Protein AF-A0A8T0D903-F1 (afdb_monomer_lite)

Radius of gyration: 16.31 Å; chains: 1; bounding box: 36×38×43 Å

Organism: NCBI:txid34504

pLDDT: mean 70.48, std 15.17, range [29.28, 89.56]

Secondary structure (DSSP, 8-state):
--HHHHHHHHHHHHHHHHHHHHHHHH---TT--HHHHHHHHHHHHHHHGGGGT----HHHHHHHHHHHHHHHHHHHIIIIISGGG--TTS----HHHHHHHHHHHHHHT-SS--HHHHHHH-THHHHHHHHTT--

InterPro domains:
  IPR000133 ER lumen protein retaining receptor [PF00810] (28-120)
  IPR000133 ER lumen protein retaining receptor [PR00660] (4-23)
  IPR000133 ER lumen protein retaining receptor [PR00660] (31-51)
  IPR000133 ER lumen protein retaining receptor [PR00660] (52-68)
  IPR000133 ER lumen protein retaining receptor [PS00951] (31-48)
  IPR000133 ER lumen protein retaining receptor [PTHR10585] (1-119)

Structure (mmCIF, N/CA/C/O backbone):
data_AF-A0A8T0D903-F1
#
_entry.id   AF-A0A8T0D903-F1
#
loop_
_atom_site.group_PDB
_atom_site.id
_atom_site.type_symbol
_atom_site.label_atom_id
_atom_site.label_alt_id
_atom_site.label_comp_id
_atom_site.label_asym_id
_atom_site.label_entity_id
_atom_site.label_seq_id
_atom_site.pdbx_PDB_ins_code
_atom_site.Cartn_x
_atom_site.Cartn_y
_atom_site.Cartn_z
_atom_site.occupancy
_atom_site.B_iso_or_equiv
_atom_site.auth_seq_id
_atom_site.auth_comp_id
_atom_site.auth_asym_id
_atom_site.auth_atom_id
_atom_site.pdbx_PDB_model_num
ATOM 1 N N . MET A 1 1 ? 6.162 2.934 -23.284 1.00 60.28 1 MET A N 1
ATOM 2 C CA . MET A 1 1 ? 5.016 2.581 -22.411 1.00 60.28 1 MET A CA 1
ATOM 3 C C . MET A 1 1 ? 3.742 2.884 -23.176 1.00 60.28 1 MET A C 1
ATOM 5 O O . MET A 1 1 ? 3.625 3.998 -23.662 1.00 60.28 1 MET A O 1
ATOM 9 N N . ASN A 1 2 ? 2.833 1.916 -23.328 1.00 80.19 2 ASN A N 1
ATOM 10 C CA . ASN A 1 2 ? 1.556 2.136 -24.021 1.00 80.19 2 ASN A CA 1
ATOM 11 C C . ASN A 1 2 ? 0.650 3.054 -23.190 1.00 80.19 2 ASN A C 1
ATOM 13 O O . ASN A 1 2 ? 0.600 2.915 -21.968 1.00 80.19 2 ASN A O 1
ATOM 17 N N . VAL A 1 3 ? -0.097 3.942 -23.852 1.00 83.94 3 VAL A N 1
ATOM 18 C CA . VAL A 1 3 ? -1.015 4.907 -23.212 1.00 83.94 3 VAL A CA 1
ATOM 19 C C . VAL A 1 3 ? -1.999 4.210 -22.266 1.00 83.94 3 VAL A C 1
ATOM 21 O O . VAL A 1 3 ? -2.214 4.670 -21.149 1.00 83.94 3 VAL A O 1
ATOM 24 N N . PHE A 1 4 ? -2.505 3.037 -22.656 1.00 83.69 4 PHE A N 1
ATOM 25 C CA . PHE A 1 4 ? -3.400 2.224 -21.827 1.00 83.69 4 PHE A CA 1
ATOM 26 C C . PHE A 1 4 ? -2.795 1.810 -20.477 1.00 83.69 4 PHE A C 1
ATOM 28 O O . PHE A 1 4 ? -3.515 1.748 -19.485 1.00 83.69 4 PHE A O 1
ATOM 35 N N . ARG A 1 5 ? -1.477 1.564 -20.407 1.00 79.88 5 ARG A N 1
ATOM 36 C CA . ARG A 1 5 ? -0.807 1.208 -19.143 1.00 79.88 5 ARG A CA 1
ATOM 37 C C . ARG A 1 5 ? -0.744 2.397 -18.191 1.00 79.88 5 ARG A C 1
ATOM 39 O O . ARG A 1 5 ? -1.106 2.261 -17.032 1.00 79.88 5 ARG A O 1
ATOM 46 N N . ILE A 1 6 ? -0.350 3.560 -18.707 1.00 81.81 6 ILE A N 1
ATOM 47 C CA . ILE A 1 6 ? -0.270 4.799 -17.920 1.00 81.81 6 ILE A CA 1
ATOM 48 C C . ILE A 1 6 ? -1.656 5.160 -17.377 1.00 81.81 6 ILE A C 1
ATOM 50 O O . ILE A 1 6 ? -1.802 5.489 -16.203 1.00 81.81 6 ILE A O 1
ATOM 54 N N . LEU A 1 7 ? -2.685 5.048 -18.218 1.00 86.81 7 LEU A N 1
ATOM 55 C CA . LEU A 1 7 ? -4.056 5.348 -17.826 1.00 86.81 7 LEU A CA 1
ATOM 56 C C . LEU A 1 7 ? -4.561 4.397 -16.725 1.00 86.81 7 LEU A C 1
ATOM 58 O O . LEU A 1 7 ? -5.180 4.850 -15.763 1.00 86.81 7 LEU A O 1
ATOM 62 N N . ALA A 1 8 ? -4.253 3.100 -16.827 1.00 84.81 8 ALA A N 1
ATOM 63 C CA . ALA A 1 8 ? -4.597 2.120 -15.798 1.00 84.81 8 ALA A CA 1
ATOM 64 C C . ALA A 1 8 ? -3.933 2.438 -14.445 1.00 84.81 8 ALA A C 1
ATOM 66 O O . ALA A 1 8 ? -4.605 2.396 -13.412 1.00 84.81 8 ALA A O 1
ATOM 67 N N . ASP A 1 9 ? -2.652 2.820 -14.446 1.00 81.94 9 ASP A N 1
ATOM 68 C CA . ASP A 1 9 ? -1.930 3.198 -13.225 1.00 81.94 9 ASP A CA 1
ATOM 69 C C . ASP A 1 9 ? -2.523 4.465 -12.578 1.00 81.94 9 ASP A C 1
ATOM 71 O O . ASP A 1 9 ? -2.678 4.529 -11.355 1.00 81.94 9 ASP A O 1
ATOM 75 N N . VAL A 1 10 ? -2.927 5.451 -13.387 1.00 85.56 10 VAL A N 1
ATOM 76 C CA . VAL A 1 10 ? -3.585 6.680 -12.906 1.00 85.56 10 VAL A CA 1
ATOM 77 C C . VAL A 1 10 ? -4.949 6.378 -12.281 1.00 85.56 10 VAL A C 1
ATOM 79 O O . VAL A 1 10 ? -5.231 6.862 -11.183 1.00 85.56 10 VAL A O 1
ATOM 82 N N . PHE A 1 11 ? -5.782 5.549 -12.919 1.00 88.19 11 PHE A N 1
ATOM 83 C CA . PHE A 1 11 ? -7.070 5.146 -12.341 1.00 88.19 11 PHE A CA 1
ATOM 84 C C . PHE A 1 11 ? -6.902 4.367 -11.033 1.00 88.19 11 PHE A C 1
ATOM 86 O O . PHE A 1 11 ? -7.670 4.572 -10.090 1.00 88.19 11 PHE A O 1
ATOM 93 N N . HIS A 1 12 ? -5.877 3.518 -10.940 1.00 81.75 12 HIS A N 1
ATOM 94 C CA . HIS A 1 12 ? -5.580 2.790 -9.710 1.00 81.75 12 HIS A CA 1
ATOM 95 C C . HIS A 1 12 ? -5.185 3.743 -8.574 1.00 81.75 12 HIS A C 1
ATOM 97 O O . HIS A 1 12 ? -5.681 3.625 -7.450 1.00 81.75 12 HIS A O 1
ATOM 103 N N . LEU A 1 13 ? -4.335 4.729 -8.871 1.00 83.38 13 LEU A N 1
ATOM 104 C CA . LEU A 1 13 ? -3.926 5.752 -7.910 1.00 83.38 13 LEU A CA 1
ATOM 105 C C . LEU A 1 13 ? -5.125 6.587 -7.441 1.00 83.38 13 LEU A C 1
ATOM 107 O O . LEU A 1 13 ? -5.270 6.856 -6.246 1.00 83.38 13 LEU A O 1
ATOM 111 N N . LEU A 1 14 ? -6.029 6.924 -8.362 1.00 87.38 14 LEU A N 1
ATOM 112 C CA . LEU A 1 14 ? -7.260 7.653 -8.071 1.00 87.38 14 LEU A CA 1
ATOM 113 C C . LEU A 1 14 ? -8.174 6.856 -7.122 1.00 87.38 14 LEU A C 1
ATOM 115 O O . LEU A 1 14 ? -8.676 7.418 -6.146 1.00 87.38 14 LEU A O 1
ATOM 119 N N . ALA A 1 15 ? -8.333 5.546 -7.332 1.00 85.88 15 ALA A N 1
ATOM 120 C CA . ALA A 1 15 ? -9.131 4.687 -6.452 1.00 85.88 15 ALA A CA 1
ATOM 121 C C . ALA A 1 15 ? -8.588 4.648 -5.010 1.00 85.88 15 ALA A C 1
ATOM 123 O O . ALA A 1 15 ? -9.353 4.781 -4.049 1.00 85.88 15 ALA A O 1
ATOM 124 N N . ILE A 1 16 ? -7.267 4.529 -4.852 1.00 85.06 16 ILE A N 1
ATOM 125 C CA . ILE A 1 16 ? -6.608 4.571 -3.538 1.00 85.06 16 ILE A CA 1
ATOM 126 C C . ILE A 1 16 ? -6.797 5.943 -2.886 1.00 85.06 16 ILE A C 1
ATOM 128 O O . ILE A 1 16 ? -7.128 6.034 -1.703 1.00 85.06 16 ILE A O 1
ATOM 132 N N . PHE A 1 17 ? -6.649 7.021 -3.655 1.00 86.62 17 PHE A N 1
ATOM 133 C CA . PHE A 1 17 ? -6.828 8.373 -3.141 1.00 86.62 17 PHE A CA 1
ATOM 134 C C . PHE A 1 17 ? -8.263 8.628 -2.655 1.00 86.62 17 PHE A C 1
ATOM 136 O O . PHE A 1 17 ? -8.458 9.212 -1.587 1.00 86.62 17 PHE A O 1
ATOM 143 N N . ILE A 1 18 ? -9.273 8.140 -3.386 1.00 86.94 18 ILE A N 1
ATOM 144 C CA . ILE A 1 18 ? -10.677 8.199 -2.952 1.00 86.94 18 ILE A CA 1
ATOM 145 C C . ILE A 1 18 ? -10.867 7.447 -1.631 1.00 86.94 18 IL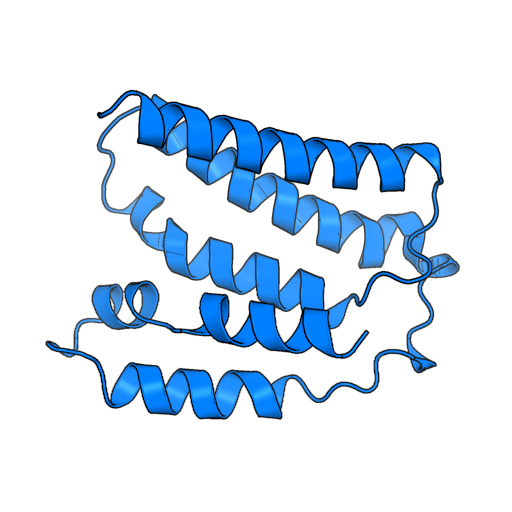E A C 1
ATOM 147 O O . ILE A 1 18 ? -11.529 7.972 -0.732 1.00 86.94 18 ILE A O 1
ATOM 151 N N . LEU A 1 19 ? -10.278 6.255 -1.485 1.00 84.06 19 LEU A N 1
ATOM 152 C CA . LEU A 1 19 ? -10.365 5.473 -0.250 1.00 84.06 19 LEU A CA 1
ATOM 153 C C . LEU A 1 19 ? -9.778 6.245 0.942 1.00 84.06 19 LEU A C 1
ATOM 155 O O . LEU A 1 19 ? -10.451 6.395 1.964 1.00 84.06 19 LEU A O 1
ATOM 159 N N . LEU A 1 20 ? -8.569 6.797 0.795 1.00 84.50 20 LEU A N 1
ATOM 160 C CA . LEU A 1 20 ? -7.931 7.601 1.843 1.00 84.50 20 LEU A CA 1
ATOM 161 C C . LEU A 1 20 ? -8.760 8.842 2.186 1.00 84.50 20 LEU A C 1
ATOM 163 O O . LEU A 1 20 ? -8.979 9.137 3.362 1.00 84.50 20 LEU A O 1
ATOM 167 N N . LYS A 1 21 ? -9.259 9.556 1.171 1.00 85.88 21 LYS A N 1
ATOM 168 C CA . LYS A 1 21 ? -10.079 10.757 1.370 1.00 85.88 21 LYS A CA 1
ATOM 169 C C . LYS A 1 21 ? -11.397 10.428 2.072 1.00 85.88 21 LYS A C 1
ATOM 171 O O . LYS A 1 21 ? -11.830 11.208 2.920 1.00 85.88 21 LYS A O 1
ATOM 176 N N . LYS A 1 22 ? -12.010 9.276 1.772 1.00 85.38 22 LYS A N 1
ATOM 177 C CA . LYS A 1 22 ? -13.204 8.782 2.471 1.00 85.38 22 LYS A CA 1
ATOM 178 C C . LYS A 1 22 ? -12.905 8.580 3.956 1.00 85.38 22 LYS A C 1
ATOM 180 O O . LYS A 1 22 ? -13.577 9.212 4.761 1.00 85.38 22 LYS A O 1
ATOM 185 N N . ILE A 1 23 ? -11.866 7.809 4.297 1.00 83.81 23 ILE A N 1
ATOM 186 C CA . ILE A 1 23 ? -11.454 7.546 5.692 1.00 83.81 23 ILE A CA 1
ATOM 187 C C . ILE A 1 23 ? -11.151 8.858 6.429 1.00 83.81 23 ILE A C 1
ATOM 189 O O . ILE A 1 23 ? -11.566 9.054 7.572 1.00 83.81 23 ILE A O 1
ATOM 193 N N . TRP A 1 24 ? -10.466 9.793 5.765 1.00 83.94 24 TRP A N 1
ATOM 194 C CA . TRP A 1 24 ? -10.138 11.085 6.361 1.00 83.94 24 TRP A CA 1
ATOM 195 C C . TRP A 1 24 ? -11.381 11.938 6.627 1.00 83.94 24 TRP A C 1
ATOM 197 O O . TRP A 1 24 ? -11.471 12.565 7.681 1.00 83.94 24 TRP A O 1
ATOM 207 N N . LYS A 1 25 ? -12.345 11.963 5.699 1.00 85.56 25 LYS A N 1
ATOM 208 C CA . LYS A 1 25 ? -13.568 12.765 5.838 1.00 85.56 25 LYS A CA 1
ATOM 209 C C . LYS A 1 25 ? -14.535 12.163 6.859 1.00 85.56 25 LYS A C 1
ATOM 211 O O . LYS A 1 25 ? -15.104 12.906 7.650 1.00 85.56 25 LYS A O 1
ATOM 216 N N . THR A 1 26 ? -14.718 10.843 6.853 1.00 83.25 26 THR A N 1
ATOM 217 C CA . THR A 1 26 ? -15.638 10.157 7.775 1.00 83.25 26 THR A CA 1
ATOM 218 C C . THR A 1 26 ? -15.040 9.944 9.160 1.00 83.25 26 THR A C 1
ATOM 220 O O . THR A 1 26 ? -15.788 9.642 10.084 1.00 83.25 26 THR A O 1
ATOM 223 N N . ARG A 1 27 ? -13.711 10.084 9.314 1.00 79.38 27 ARG A N 1
ATOM 224 C CA . ARG A 1 27 ? -12.972 9.860 10.573 1.00 79.38 27 ARG A CA 1
ATOM 225 C C . ARG A 1 27 ? -13.298 8.504 11.215 1.00 79.38 27 ARG A C 1
ATOM 227 O O . ARG A 1 27 ? -13.209 8.349 12.427 1.00 79.38 27 ARG A O 1
ATOM 234 N N . SER A 1 28 ? -13.690 7.537 10.391 1.00 75.56 28 SER A N 1
ATOM 235 C CA . SER A 1 28 ? -14.186 6.233 10.809 1.00 75.56 28 SER A CA 1
ATOM 236 C C . SER A 1 28 ? -13.672 5.162 9.859 1.00 75.56 28 SER A C 1
ATOM 238 O O . SER A 1 28 ? -13.725 5.329 8.636 1.00 75.56 28 SER A O 1
ATOM 240 N N . CYS A 1 29 ? -13.200 4.066 10.451 1.00 72.88 29 CYS A N 1
ATOM 241 C CA . CYS A 1 29 ? -12.777 2.846 9.764 1.00 72.88 29 CYS A CA 1
ATOM 242 C C . CYS A 1 29 ? -13.801 1.705 9.921 1.00 72.88 29 CYS A C 1
ATOM 244 O O . CYS A 1 29 ? -13.458 0.548 9.687 1.00 72.88 29 CYS A O 1
ATOM 246 N N . ALA A 1 30 ? -15.044 2.010 10.315 1.00 69.00 30 ALA A N 1
ATOM 247 C CA . ALA A 1 30 ? -16.101 1.007 10.441 1.00 69.00 30 ALA A CA 1
ATOM 248 C C . ALA A 1 30 ? -16.354 0.307 9.090 1.00 69.00 30 ALA A C 1
ATOM 250 O O . ALA A 1 30 ? -16.545 0.967 8.066 1.00 69.00 30 ALA A O 1
ATOM 251 N N . GLY A 1 31 ? -16.330 -1.029 9.091 1.00 69.81 31 GLY A N 1
ATOM 252 C CA . GLY A 1 31 ? -16.500 -1.859 7.892 1.00 69.81 31 GLY A CA 1
ATOM 253 C C . GLY A 1 31 ? -15.227 -2.093 7.068 1.00 69.81 31 GLY A C 1
ATOM 254 O O . GLY A 1 31 ? -15.306 -2.685 5.994 1.00 69.81 31 GLY A O 1
ATOM 255 N N . LEU A 1 32 ? -14.052 -1.647 7.534 1.00 74.44 32 LEU A N 1
ATOM 256 C CA . LEU A 1 32 ? -12.771 -1.943 6.890 1.00 74.44 32 LEU A CA 1
ATOM 257 C C . LEU A 1 32 ? -12.012 -3.027 7.666 1.00 74.44 32 LEU A C 1
ATOM 259 O O . LEU A 1 32 ? -11.613 -2.807 8.806 1.00 74.44 32 LEU A O 1
ATOM 263 N N . SER A 1 33 ? -11.764 -4.174 7.026 1.00 80.06 33 SER A N 1
ATOM 264 C CA . SER A 1 33 ? -11.005 -5.268 7.644 1.00 80.06 33 SER A CA 1
ATOM 265 C C . SER A 1 33 ? -9.518 -4.917 7.759 1.00 80.06 33 SER A C 1
ATOM 267 O O . SER A 1 33 ? -8.826 -4.754 6.745 1.00 80.06 33 SER A O 1
ATOM 269 N N . GLY A 1 34 ? -9.002 -4.823 8.986 1.00 76.62 34 GLY A N 1
ATOM 270 C CA . GLY A 1 34 ? -7.618 -4.410 9.255 1.00 76.62 34 GLY A CA 1
ATOM 271 C C . GLY A 1 34 ? -6.600 -5.441 8.768 1.00 76.62 34 GLY A C 1
ATOM 272 O O . GLY A 1 34 ? -5.605 -5.099 8.123 1.00 76.62 34 GLY A O 1
ATOM 273 N N . LYS A 1 35 ? -6.914 -6.725 8.976 1.00 76.88 35 LYS A N 1
ATOM 274 C CA . LYS A 1 35 ? -6.123 -7.876 8.505 1.00 76.88 35 LYS A CA 1
ATOM 275 C C . LYS A 1 35 ? -5.926 -7.859 6.990 1.00 76.88 35 LYS A C 1
ATOM 277 O O . LYS A 1 35 ? -4.828 -8.098 6.491 1.00 76.88 35 LYS A O 1
ATOM 282 N N . SER A 1 36 ? -6.988 -7.525 6.267 1.00 78.44 36 SER A N 1
ATOM 283 C CA . SER A 1 36 ? -6.992 -7.466 4.810 1.00 78.44 36 SER A CA 1
ATOM 284 C C . SER A 1 36 ? -6.137 -6.297 4.290 1.00 78.44 36 SER A C 1
ATOM 286 O O . SER A 1 36 ? -5.413 -6.438 3.307 1.00 78.44 36 SER A O 1
ATOM 288 N N . GLN A 1 37 ? -6.131 -5.159 4.993 1.00 83.19 37 GLN A N 1
ATOM 289 C CA . GLN A 1 37 ? -5.271 -4.017 4.651 1.00 83.19 37 GLN A CA 1
ATOM 290 C C . GLN A 1 37 ? -3.784 -4.290 4.926 1.00 83.19 37 GLN A C 1
ATOM 292 O O . GLN A 1 37 ? -2.936 -3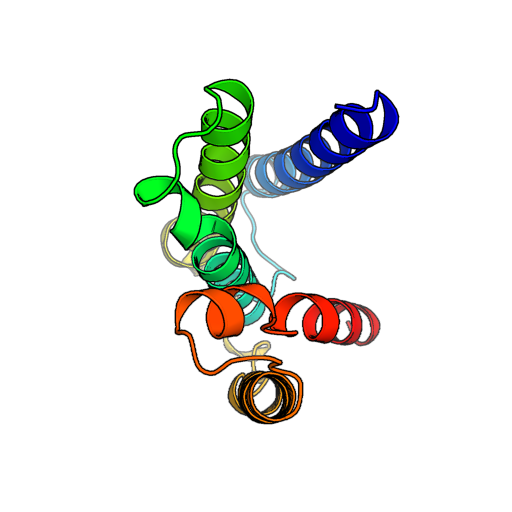.886 4.131 1.00 83.19 37 GLN A O 1
ATOM 297 N N . ILE A 1 38 ? -3.456 -5.036 5.990 1.00 82.56 38 ILE A N 1
ATOM 298 C CA . ILE A 1 38 ? -2.085 -5.524 6.224 1.00 82.56 38 ILE A CA 1
ATOM 299 C C . ILE A 1 38 ? -1.640 -6.440 5.081 1.00 82.56 38 ILE A C 1
ATOM 301 O O . ILE A 1 38 ? -0.527 -6.291 4.574 1.00 82.56 38 ILE A O 1
ATOM 305 N N . LEU A 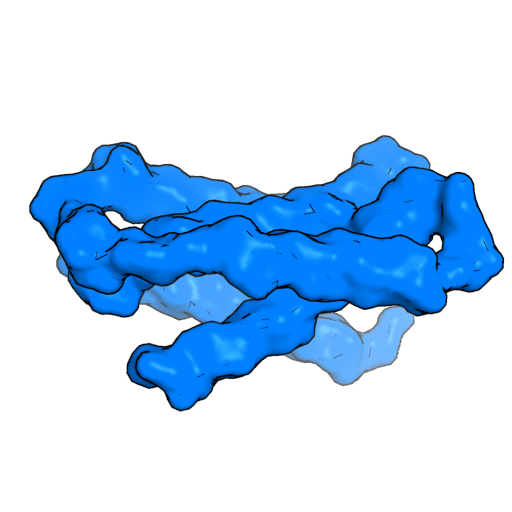1 39 ? -2.510 -7.354 4.643 1.00 77.81 39 LEU A N 1
ATOM 306 C CA . LEU A 1 39 ? -2.206 -8.243 3.523 1.00 77.81 39 LEU A CA 1
ATOM 307 C C . LEU A 1 39 ? -1.935 -7.455 2.237 1.00 77.81 39 LEU A C 1
ATOM 309 O O . LEU A 1 39 ? -0.965 -7.743 1.542 1.00 77.81 39 LEU A O 1
ATOM 313 N N . PHE A 1 40 ? -2.732 -6.420 1.956 1.00 78.50 40 PHE A N 1
ATOM 314 C CA . PHE A 1 40 ? -2.489 -5.519 0.827 1.00 78.50 40 PHE A CA 1
ATOM 315 C C . PHE A 1 40 ? -1.128 -4.829 0.902 1.00 78.50 40 PHE A C 1
ATOM 317 O O . PHE A 1 40 ? -0.410 -4.795 -0.098 1.00 78.50 40 PHE A O 1
ATOM 324 N N . ALA A 1 41 ? -0.760 -4.298 2.070 1.00 81.75 41 ALA A N 1
ATOM 325 C CA . ALA A 1 41 ? 0.540 -3.663 2.257 1.00 81.75 41 ALA A CA 1
ATOM 326 C C . ALA A 1 41 ? 1.688 -4.657 2.015 1.00 81.75 41 ALA A C 1
ATOM 328 O O . ALA A 1 41 ? 2.653 -4.327 1.328 1.00 81.75 41 ALA A O 1
ATOM 329 N N . LEU A 1 42 ? 1.554 -5.899 2.493 1.00 79.38 42 LEU A N 1
ATOM 330 C CA . LEU A 1 42 ? 2.540 -6.961 2.277 1.00 79.38 42 LEU A CA 1
ATOM 331 C C . LEU A 1 42 ? 2.656 -7.346 0.792 1.00 79.38 42 LEU A C 1
ATOM 333 O O . LEU A 1 42 ? 3.767 -7.484 0.278 1.00 79.38 42 LEU A O 1
ATOM 337 N N . VAL A 1 43 ? 1.536 -7.455 0.072 1.00 76.31 43 VAL A N 1
ATOM 338 C CA . VAL A 1 43 ? 1.516 -7.717 -1.382 1.00 76.31 43 VAL A CA 1
ATOM 339 C C . VAL A 1 43 ? 2.236 -6.611 -2.149 1.00 76.31 43 VAL A C 1
ATOM 341 O O . VAL A 1 43 ? 3.059 -6.893 -3.018 1.00 76.31 43 VAL A O 1
ATOM 344 N N . PHE A 1 44 ? 1.944 -5.343 -1.847 1.00 77.94 44 PHE A N 1
ATOM 345 C CA . PHE A 1 44 ? 2.608 -4.229 -2.523 1.00 77.94 44 PHE A CA 1
ATOM 346 C C . PHE A 1 44 ? 4.095 -4.151 -2.177 1.00 77.94 44 PHE A C 1
ATOM 348 O O . PHE A 1 44 ? 4.902 -3.859 -3.058 1.00 77.94 44 PHE A O 1
ATOM 355 N N . LEU A 1 45 ? 4.468 -4.469 -0.936 1.00 79.69 45 LEU A N 1
ATOM 356 C CA . LEU A 1 45 ? 5.862 -4.495 -0.507 1.00 79.69 45 LEU A CA 1
ATOM 357 C C . LEU A 1 45 ? 6.658 -5.596 -1.221 1.00 79.69 45 LEU A C 1
ATOM 359 O O . LEU A 1 45 ? 7.726 -5.321 -1.756 1.00 79.69 45 LEU A O 1
ATOM 363 N N . THR A 1 46 ? 6.122 -6.816 -1.288 1.00 70.12 46 THR A N 1
ATOM 364 C CA . THR A 1 46 ? 6.764 -7.960 -1.968 1.00 70.12 46 THR A CA 1
ATOM 365 C C . THR A 1 46 ? 6.830 -7.773 -3.484 1.00 70.12 46 THR A C 1
ATOM 367 O O . THR A 1 46 ? 7.854 -8.068 -4.101 1.00 70.12 46 THR A O 1
ATOM 370 N N . ARG A 1 47 ? 5.792 -7.195 -4.099 1.00 73.44 47 ARG A N 1
ATOM 371 C CA . ARG A 1 47 ? 5.766 -6.905 -5.542 1.00 73.44 47 ARG A CA 1
ATOM 372 C C . ARG A 1 47 ? 6.746 -5.811 -5.956 1.00 73.44 47 ARG A C 1
ATOM 374 O O . ARG A 1 47 ? 7.295 -5.848 -7.056 1.00 73.44 47 ARG A O 1
ATOM 381 N N . TYR A 1 48 ? 6.917 -4.797 -5.116 1.00 71.31 48 TYR A N 1
ATOM 382 C CA . TYR A 1 48 ? 7.735 -3.631 -5.432 1.00 71.31 48 TYR A CA 1
ATOM 383 C C . TYR A 1 48 ? 9.073 -3.616 -4.687 1.00 71.31 48 TYR A C 1
ATOM 385 O O . TYR A 1 48 ? 9.775 -2.615 -4.753 1.00 71.31 48 TYR A O 1
ATOM 393 N N . LEU A 1 49 ? 9.480 -4.722 -4.056 1.00 68.81 49 LEU A N 1
ATOM 394 C CA . LEU A 1 49 ? 10.791 -4.865 -3.407 1.00 68.81 49 LEU A CA 1
ATOM 395 C C . LEU A 1 49 ? 11.952 -4.708 -4.412 1.00 68.81 49 LEU A C 1
ATOM 397 O O . LEU A 1 49 ? 13.001 -4.164 -4.079 1.00 68.81 49 LEU A O 1
ATOM 401 N N . ASP A 1 50 ? 11.716 -5.059 -5.682 1.00 64.88 50 ASP A N 1
ATOM 402 C CA . ASP A 1 50 ? 12.654 -4.854 -6.800 1.00 64.88 50 ASP A CA 1
ATOM 403 C C . ASP A 1 50 ? 12.943 -3.356 -7.088 1.00 64.88 50 ASP A C 1
ATOM 405 O O . ASP A 1 50 ? 13.888 -3.038 -7.804 1.00 64.88 50 ASP A O 1
ATOM 409 N N . LEU A 1 51 ? 12.193 -2.416 -6.484 1.00 68.69 51 LEU A N 1
ATOM 410 C CA . LEU A 1 51 ? 12.417 -0.963 -6.579 1.00 68.69 51 LEU A CA 1
ATOM 411 C C . LEU A 1 51 ? 13.827 -0.540 -6.141 1.00 68.69 51 LEU A C 1
ATOM 413 O O . LEU A 1 51 ? 14.400 0.366 -6.742 1.00 68.69 51 LEU A O 1
ATOM 417 N N . PHE A 1 52 ? 14.374 -1.182 -5.106 1.00 65.19 52 PHE A N 1
ATOM 418 C CA . PHE A 1 52 ? 15.704 -0.859 -4.580 1.00 65.19 52 PHE A CA 1
ATOM 419 C C . PHE A 1 52 ? 16.837 -1.493 -5.394 1.00 65.19 52 PHE A C 1
ATOM 421 O O . PHE A 1 52 ? 17.970 -1.030 -5.325 1.00 65.19 52 PHE A O 1
ATOM 428 N N . LEU A 1 53 ? 16.531 -2.539 -6.167 1.00 63.88 53 LEU A N 1
ATOM 429 C CA . LEU A 1 53 ? 17.518 -3.323 -6.911 1.00 63.88 53 LEU A CA 1
ATOM 430 C C . LEU A 1 53 ? 17.625 -2.889 -8.379 1.00 63.88 53 LEU A C 1
ATOM 432 O O . LEU A 1 53 ? 18.697 -2.990 -8.971 1.00 63.88 53 LEU A O 1
ATOM 436 N N . ARG A 1 54 ? 16.534 -2.390 -8.978 1.00 62.47 54 ARG A N 1
ATOM 437 C CA . ARG A 1 54 ? 16.484 -1.986 -10.391 1.00 62.47 54 ARG A CA 1
ATOM 438 C C . ARG A 1 54 ? 15.840 -0.615 -10.568 1.00 62.47 54 ARG A C 1
ATOM 440 O O . ARG A 1 54 ? 14.622 -0.471 -10.706 1.00 62.47 54 ARG A O 1
ATOM 447 N N . PHE A 1 55 ? 16.681 0.413 -10.644 1.00 69.00 55 PHE A N 1
ATOM 448 C CA . PHE A 1 55 ? 16.239 1.756 -10.999 1.00 69.00 55 PHE A CA 1
ATOM 449 C C . PHE A 1 55 ? 16.139 1.900 -12.522 1.00 69.00 55 PHE A C 1
ATOM 451 O O . PHE A 1 55 ? 17.138 2.066 -13.214 1.00 69.00 55 PHE A O 1
ATOM 458 N N . ILE A 1 56 ? 14.917 1.811 -13.052 1.00 72.38 56 ILE A N 1
ATOM 459 C CA . ILE A 1 56 ? 14.667 1.934 -14.498 1.00 72.38 56 ILE A CA 1
ATOM 460 C C . ILE A 1 56 ? 14.375 3.390 -14.875 1.00 72.38 56 ILE A C 1
ATOM 462 O O . ILE A 1 56 ? 14.922 3.918 -15.835 1.00 72.38 56 ILE A O 1
ATOM 466 N N . SER A 1 57 ? 13.453 4.039 -14.157 1.00 77.25 57 SER A N 1
ATOM 467 C CA . SER A 1 57 ? 13.013 5.404 -14.454 1.00 77.25 57 SER A CA 1
ATOM 468 C C . SER A 1 57 ? 12.310 6.032 -13.253 1.00 77.25 57 SER A C 1
ATOM 470 O O . SER A 1 57 ? 11.629 5.347 -12.484 1.00 77.25 57 SER A O 1
ATOM 472 N N . LEU A 1 58 ? 12.423 7.355 -13.152 1.00 78.69 58 LEU A N 1
ATOM 473 C CA . LEU A 1 58 ? 11.898 8.173 -12.063 1.00 78.69 58 LEU A CA 1
ATOM 474 C C . LEU A 1 58 ? 10.361 8.099 -11.955 1.00 78.69 58 LEU A C 1
ATOM 476 O O . LEU A 1 58 ? 9.836 7.988 -10.851 1.00 78.69 58 LEU A O 1
ATOM 480 N N . TYR A 1 59 ? 9.638 8.038 -13.082 1.00 78.25 59 TYR A N 1
ATOM 481 C CA . TYR A 1 59 ? 8.175 7.862 -13.088 1.00 78.25 59 TYR A CA 1
ATOM 482 C C . TYR A 1 59 ? 7.754 6.548 -12.413 1.00 78.25 59 TYR A C 1
ATOM 484 O O . TYR A 1 59 ? 6.917 6.538 -11.512 1.00 78.25 59 TYR A O 1
ATOM 492 N N . ASN A 1 60 ? 8.386 5.435 -12.798 1.00 76.56 60 ASN A N 1
ATOM 493 C CA . ASN A 1 60 ? 8.099 4.123 -12.214 1.00 76.56 60 ASN A CA 1
ATOM 494 C C . ASN A 1 60 ? 8.464 4.077 -10.726 1.00 76.56 60 ASN A C 1
ATOM 496 O O . ASN A 1 60 ? 7.775 3.415 -9.952 1.00 76.56 60 ASN A O 1
ATOM 500 N N . PHE A 1 61 ? 9.525 4.785 -10.329 1.00 82.44 61 PHE A N 1
ATOM 501 C CA . PHE A 1 61 ? 9.939 4.865 -8.935 1.00 82.44 61 PHE A CA 1
ATOM 502 C C . PHE A 1 61 ? 8.910 5.607 -8.074 1.00 82.44 61 PHE A C 1
ATOM 504 O O . PHE A 1 61 ? 8.433 5.056 -7.082 1.00 82.44 61 PHE A O 1
ATOM 511 N N . ILE A 1 62 ? 8.507 6.812 -8.491 1.00 84.56 62 ILE A N 1
ATOM 512 C CA . ILE A 1 62 ? 7.519 7.626 -7.768 1.00 84.56 62 ILE A CA 1
ATOM 513 C C . ILE A 1 62 ? 6.176 6.901 -7.670 1.00 84.56 62 ILE A C 1
ATOM 515 O O . ILE A 1 62 ? 5.601 6.826 -6.584 1.00 84.56 62 ILE A O 1
ATOM 519 N N . MET A 1 63 ? 5.686 6.335 -8.777 1.00 80.56 63 MET A N 1
ATOM 520 C CA . MET A 1 63 ? 4.395 5.641 -8.790 1.00 80.56 63 MET A CA 1
ATOM 521 C C . MET A 1 63 ? 4.393 4.452 -7.819 1.00 80.56 63 MET A C 1
ATOM 523 O O . MET A 1 63 ? 3.504 4.350 -6.973 1.00 80.56 63 MET A O 1
ATOM 527 N N . LYS A 1 64 ? 5.421 3.590 -7.865 1.00 80.06 64 LYS A N 1
ATOM 528 C CA . LYS A 1 64 ? 5.559 2.449 -6.940 1.00 80.06 64 LYS A CA 1
ATOM 529 C C . LYS A 1 64 ? 5.682 2.898 -5.482 1.00 80.06 64 LYS A C 1
ATOM 531 O O . LYS A 1 64 ? 5.028 2.321 -4.613 1.00 80.06 64 LYS A O 1
ATOM 536 N N . LEU A 1 65 ? 6.460 3.947 -5.214 1.00 85.56 65 LEU A N 1
ATOM 537 C CA . LEU A 1 65 ? 6.610 4.505 -3.869 1.00 85.56 65 LEU A CA 1
ATOM 538 C C . LEU A 1 65 ? 5.276 5.025 -3.316 1.00 85.56 65 LEU A C 1
ATOM 540 O O . LEU A 1 65 ? 4.979 4.818 -2.137 1.00 85.56 65 LEU A O 1
ATOM 544 N N . PHE A 1 66 ? 4.447 5.644 -4.159 1.00 86.94 66 PHE A N 1
ATOM 545 C CA . PHE A 1 66 ? 3.120 6.118 -3.769 1.00 86.94 66 PHE A CA 1
ATOM 546 C C . PHE A 1 66 ? 2.177 4.957 -3.419 1.00 86.94 66 PHE A C 1
ATOM 548 O O . PHE A 1 66 ? 1.469 5.020 -2.410 1.00 86.94 66 PHE A O 1
ATOM 555 N N . PHE A 1 67 ? 2.202 3.864 -4.189 1.00 84.12 67 PHE A N 1
ATOM 556 C CA . PHE A 1 67 ? 1.421 2.658 -3.882 1.00 84.12 67 PHE A CA 1
ATOM 557 C C . PHE A 1 67 ? 1.816 2.035 -2.536 1.00 84.12 67 PHE A C 1
ATOM 559 O O . PHE A 1 67 ? 0.947 1.750 -1.711 1.00 84.12 67 PHE A O 1
ATOM 566 N N . ILE A 1 68 ? 3.118 1.894 -2.266 1.00 85.19 68 ILE A N 1
ATOM 567 C CA . ILE A 1 68 ? 3.596 1.369 -0.977 1.00 85.19 68 ILE A CA 1
ATOM 568 C C . ILE A 1 68 ? 3.186 2.318 0.157 1.00 85.19 68 ILE A C 1
ATOM 570 O O . ILE A 1 68 ? 2.534 1.898 1.113 1.00 85.19 68 ILE A O 1
ATOM 574 N N . SER A 1 69 ? 3.491 3.611 0.023 1.00 89.56 69 SER A N 1
ATOM 575 C CA . SER A 1 69 ? 3.223 4.619 1.058 1.00 89.56 69 SER A CA 1
ATOM 576 C C . SER A 1 69 ? 1.738 4.717 1.407 1.00 89.56 69 SER A C 1
ATOM 578 O O . SER A 1 69 ? 1.383 4.747 2.583 1.00 89.56 69 SER A O 1
ATOM 580 N N . SER A 1 70 ? 0.854 4.719 0.408 1.00 87.75 70 SER A N 1
ATOM 581 C CA . SER A 1 70 ? -0.598 4.796 0.617 1.00 87.75 70 SER A CA 1
ATOM 582 C C . SER A 1 70 ? -1.174 3.543 1.287 1.00 87.75 70 SER A C 1
ATOM 584 O O . SER A 1 70 ? -2.029 3.664 2.171 1.00 87.75 70 SER A O 1
ATOM 586 N N . SER A 1 71 ? -0.676 2.349 0.944 1.00 87.06 71 SER A N 1
ATOM 587 C CA . SER A 1 71 ? -1.074 1.105 1.617 1.00 87.06 71 SER A CA 1
ATOM 588 C C . SER A 1 71 ? -0.655 1.097 3.095 1.00 87.06 71 SER A C 1
ATOM 590 O O . SER A 1 71 ? -1.492 0.873 3.974 1.00 87.06 71 SER A O 1
ATOM 592 N N . CYS A 1 72 ? 0.591 1.478 3.395 1.00 88.62 72 CYS A N 1
ATOM 593 C CA . CYS A 1 72 ? 1.089 1.623 4.764 1.00 88.62 72 CYS A CA 1
ATOM 594 C C . CYS A 1 72 ? 0.319 2.695 5.545 1.00 88.62 72 CYS A C 1
ATOM 596 O O . CYS A 1 72 ? -0.009 2.499 6.716 1.00 88.62 72 CYS A O 1
ATOM 598 N N . LEU A 1 73 ? -0.015 3.813 4.898 1.00 89.50 73 LEU A N 1
ATOM 599 C CA . LEU A 1 73 ? -0.781 4.892 5.515 1.00 89.50 73 LEU A CA 1
ATOM 600 C C . LEU A 1 73 ? -2.207 4.449 5.867 1.00 89.50 73 LEU A C 1
ATOM 602 O O . LEU A 1 73 ? -2.721 4.814 6.923 1.00 89.50 73 LEU A O 1
ATOM 606 N N . THR A 1 74 ? -2.828 3.615 5.032 1.00 87.06 74 THR A N 1
ATOM 607 C CA . THR A 1 74 ? -4.155 3.045 5.311 1.00 87.06 74 THR A CA 1
ATOM 608 C C . THR A 1 74 ? -4.115 2.148 6.548 1.00 87.06 74 THR A C 1
ATOM 610 O O . THR A 1 74 ? -4.932 2.312 7.454 1.00 87.06 74 THR A O 1
ATOM 613 N N . VAL A 1 75 ? -3.112 1.268 6.647 1.00 86.31 75 VAL A N 1
ATOM 614 C CA . VAL A 1 75 ? -2.878 0.441 7.845 1.00 86.31 75 VAL A CA 1
ATOM 615 C C . VAL A 1 75 ? -2.631 1.324 9.072 1.00 86.31 75 VAL A C 1
ATOM 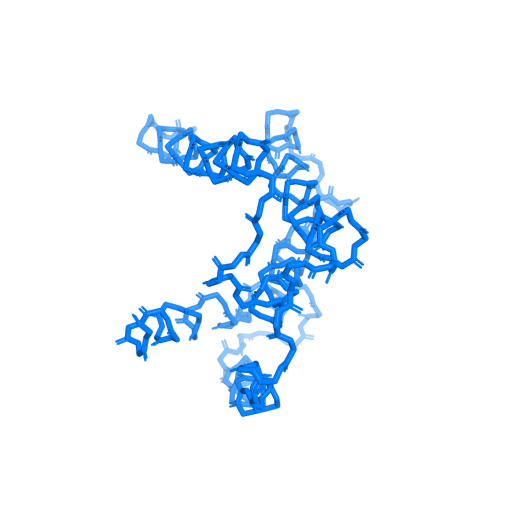617 O O . VAL A 1 75 ? -3.232 1.109 10.125 1.00 86.31 75 VAL A O 1
ATOM 620 N N . TYR A 1 76 ? -1.817 2.373 8.941 1.00 87.56 76 TYR A N 1
ATOM 621 C CA . TYR A 1 76 ? -1.570 3.324 10.024 1.00 87.56 76 TYR A CA 1
ATOM 622 C C . TYR A 1 76 ? -2.858 4.014 10.499 1.00 87.56 76 TYR A C 1
ATOM 624 O O . TYR A 1 76 ? -3.090 4.138 11.705 1.00 87.56 76 TYR A O 1
ATOM 632 N N . PHE A 1 77 ? -3.736 4.430 9.584 1.00 84.75 77 PHE A N 1
ATOM 633 C CA . PHE A 1 77 ? -5.012 5.031 9.964 1.00 84.75 77 PHE A CA 1
ATOM 634 C C . PHE A 1 77 ? -5.910 4.066 10.734 1.00 84.75 77 PHE A C 1
ATOM 636 O O . PHE A 1 77 ? -6.524 4.495 11.708 1.00 84.75 77 PHE A O 1
ATOM 643 N N . ILE A 1 78 ? -5.937 2.783 10.375 1.00 82.38 78 ILE A N 1
ATOM 644 C CA . ILE A 1 78 ? -6.741 1.770 11.074 1.00 82.38 78 ILE A CA 1
ATOM 645 C C . ILE A 1 78 ? -6.177 1.477 12.469 1.00 82.38 78 ILE A C 1
ATOM 647 O O . ILE A 1 78 ? -6.908 1.546 13.453 1.00 82.38 78 ILE A O 1
ATOM 651 N N . TYR A 1 79 ? -4.873 1.203 12.579 1.00 80.06 79 TYR A N 1
ATOM 652 C CA . TYR A 1 79 ? -4.278 0.715 13.831 1.00 80.06 79 TYR A CA 1
ATOM 653 C C . TYR A 1 79 ? -3.856 1.813 14.812 1.00 80.06 79 TYR A C 1
ATOM 655 O O . TYR A 1 79 ? -3.809 1.563 16.018 1.00 80.06 79 TYR A O 1
ATOM 663 N N . LYS A 1 80 ? -3.535 3.023 14.331 1.00 82.06 80 LYS A N 1
ATOM 664 C CA . LYS A 1 80 ? -3.117 4.150 15.185 1.00 82.06 80 LYS A CA 1
ATOM 665 C C . LYS A 1 80 ? -4.191 5.225 15.293 1.00 82.06 80 LYS A C 1
ATOM 667 O O . LYS A 1 80 ? -4.614 5.538 16.400 1.00 82.06 80 LYS A O 1
ATOM 672 N N . LYS A 1 81 ? -4.612 5.824 14.173 1.00 80.62 81 LYS A N 1
ATOM 673 C CA . LYS A 1 81 ? -5.420 7.061 14.198 1.00 80.62 81 LYS A CA 1
ATOM 674 C C . LYS A 1 81 ? -6.888 6.821 14.571 1.00 80.62 81 LYS A C 1
ATOM 676 O O . LYS A 1 81 ? -7.429 7.573 15.373 1.00 80.62 81 LYS A O 1
ATOM 681 N N . PHE A 1 82 ? -7.506 5.785 14.005 1.00 79.88 82 PHE A N 1
ATOM 682 C CA . PHE A 1 82 ? -8.928 5.450 14.159 1.00 79.88 82 PHE A CA 1
ATOM 683 C C . PHE A 1 82 ? -9.134 4.086 14.825 1.00 79.88 82 PHE A C 1
ATOM 685 O O . PHE A 1 82 ? -10.136 3.414 14.587 1.00 79.88 82 PHE A O 1
ATOM 692 N N . LYS A 1 83 ? -8.205 3.697 15.709 1.00 72.44 83 LYS A N 1
ATOM 693 C CA . LYS A 1 83 ? -8.285 2.445 16.474 1.00 72.44 83 LYS A CA 1
ATOM 694 C C . LYS A 1 83 ? -9.581 2.345 17.289 1.00 72.44 83 LYS A C 1
ATOM 696 O O . LYS A 1 83 ? -10.117 1.261 17.448 1.00 72.44 83 LYS A O 1
ATOM 701 N N . ALA A 1 84 ? -10.098 3.474 17.779 1.00 72.00 84 ALA A N 1
ATOM 702 C CA . ALA A 1 84 ? -11.319 3.519 18.587 1.00 72.00 84 ALA A CA 1
ATOM 703 C C . ALA A 1 84 ? -12.584 3.076 17.826 1.00 72.00 84 ALA A C 1
ATOM 705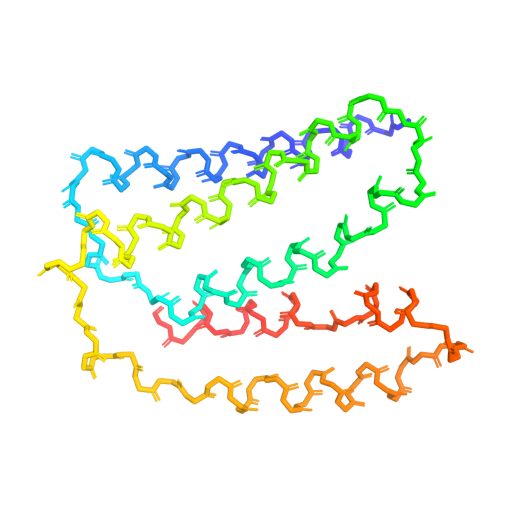 O O . ALA A 1 84 ? -13.547 2.651 18.448 1.00 72.00 84 ALA A O 1
ATOM 706 N N . THR A 1 85 ? -12.586 3.171 16.494 1.00 74.06 85 THR A N 1
ATOM 707 C CA . THR A 1 85 ? -13.719 2.782 15.634 1.00 74.06 85 THR A CA 1
ATOM 708 C C . THR A 1 85 ? -13.470 1.448 14.924 1.00 74.06 85 THR A C 1
ATOM 710 O O . THR A 1 85 ? -14.274 1.019 14.100 1.00 74.06 85 THR A O 1
ATOM 713 N N . TYR A 1 86 ? -12.332 0.809 15.202 1.00 71.44 86 TYR A N 1
ATOM 714 C CA . TYR A 1 86 ? -11.980 -0.489 14.655 1.00 71.44 86 TYR A CA 1
ATOM 715 C C . TYR A 1 86 ? -12.569 -1.590 15.539 1.00 71.44 86 TYR A C 1
ATOM 717 O O . TYR A 1 86 ? -12.121 -1.796 16.667 1.00 71.44 86 TYR A O 1
ATOM 725 N N . ASP A 1 87 ? -13.572 -2.295 15.019 1.00 69.00 87 ASP A N 1
ATOM 726 C CA . ASP A 1 87 ? -14.153 -3.451 15.693 1.00 69.00 87 ASP A CA 1
ATOM 727 C C . ASP A 1 87 ? -13.333 -4.708 15.384 1.00 69.00 87 ASP A C 1
ATOM 729 O O . ASP A 1 87 ? -13.509 -5.366 14.357 1.00 69.00 87 ASP A O 1
ATOM 733 N N . SER A 1 88 ? -12.412 -5.047 16.290 1.00 64.88 88 SER A N 1
ATOM 734 C CA . SER A 1 88 ? -11.573 -6.237 16.149 1.00 64.88 88 SER A CA 1
ATOM 735 C C . SER A 1 88 ? -12.353 -7.549 16.236 1.00 64.88 88 SER A C 1
ATOM 737 O O . SER A 1 88 ? -11.825 -8.575 15.808 1.00 64.88 88 SER A O 1
ATOM 739 N N . ASN A 1 89 ? -13.569 -7.545 16.795 1.00 61.84 89 ASN A N 1
ATOM 740 C CA . ASN A 1 89 ? -14.337 -8.771 17.026 1.00 61.84 89 ASN A CA 1
ATOM 741 C C . ASN A 1 89 ? -14.961 -9.322 15.739 1.00 61.84 89 ASN A C 1
ATOM 743 O O . ASN A 1 89 ? -15.144 -10.530 15.624 1.00 61.84 89 ASN A O 1
ATOM 747 N N . HIS A 1 90 ? -15.221 -8.466 14.747 1.00 62.16 90 HIS A N 1
ATOM 748 C CA . HIS A 1 90 ? -15.725 -8.890 13.437 1.00 62.16 90 HIS A CA 1
ATOM 749 C C . HIS A 1 90 ? -14.620 -9.388 12.483 1.00 62.16 90 HIS A C 1
ATOM 751 O O . HIS A 1 90 ? -14.917 -10.041 11.485 1.00 62.16 90 HIS A O 1
ATOM 757 N N . ASP A 1 91 ? -13.339 -9.161 12.797 1.00 62.50 91 ASP A N 1
ATOM 758 C CA . ASP A 1 91 ? -12.192 -9.571 11.972 1.00 62.50 91 ASP A CA 1
ATOM 759 C C . ASP A 1 91 ? -11.637 -10.960 12.384 1.00 62.50 91 ASP A C 1
ATOM 761 O O . ASP A 1 91 ? -10.441 -11.139 12.643 1.00 62.50 91 ASP A O 1
ATOM 765 N N . THR A 1 92 ? -12.485 -11.996 12.421 1.00 60.31 92 THR A N 1
ATOM 766 C CA . THR A 1 92 ? -12.087 -13.385 12.767 1.00 60.31 92 THR A CA 1
ATOM 767 C C . THR A 1 92 ? -11.387 -14.139 11.634 1.00 60.31 92 THR A C 1
ATOM 769 O O . THR A 1 92 ? -10.925 -15.262 11.836 1.00 60.31 92 THR A O 1
ATOM 772 N N . PHE A 1 93 ? -11.234 -13.527 10.454 1.00 63.78 93 PHE A N 1
ATOM 773 C CA . PHE A 1 93 ? -10.650 -14.208 9.301 1.00 63.78 93 PHE A CA 1
ATOM 774 C C . PHE A 1 93 ? -9.228 -14.699 9.608 1.00 63.78 93 PHE A C 1
ATOM 776 O O . PHE A 1 93 ? -8.363 -13.939 10.072 1.00 63.78 93 PHE A O 1
ATOM 783 N N . ASN A 1 94 ? -8.996 -15.991 9.376 1.00 68.88 94 ASN A N 1
ATOM 784 C CA . ASN A 1 94 ? -7.707 -16.613 9.610 1.00 68.88 94 ASN A CA 1
ATOM 785 C C . ASN A 1 94 ? -6.805 -16.364 8.397 1.00 68.88 94 ASN A C 1
ATOM 787 O O . ASN A 1 94 ? -6.925 -17.021 7.365 1.00 68.88 94 ASN A O 1
ATOM 791 N N . ILE A 1 95 ? -5.895 -15.398 8.534 1.00 67.81 95 ILE A N 1
ATOM 792 C CA . ILE A 1 95 ? -4.944 -15.005 7.487 1.00 67.81 95 ILE A CA 1
ATOM 793 C C . ILE A 1 95 ? -4.127 -16.210 6.989 1.00 67.81 95 ILE A C 1
ATOM 795 O O . ILE A 1 95 ? -3.792 -16.277 5.805 1.00 67.81 95 ILE A O 1
ATOM 799 N N . PHE A 1 96 ? -3.858 -17.192 7.857 1.00 63.78 96 PHE A N 1
ATOM 800 C CA . PHE A 1 96 ? -3.110 -18.394 7.493 1.00 63.78 96 PHE A CA 1
ATOM 801 C C . PHE A 1 96 ? -3.801 -19.203 6.389 1.00 63.78 96 PHE A C 1
ATOM 803 O O . PHE A 1 96 ? -3.113 -19.735 5.526 1.00 63.78 96 PHE A O 1
ATOM 810 N N . VAL A 1 97 ? -5.138 -19.215 6.329 1.00 72.25 97 VAL A N 1
ATOM 811 C CA . VAL A 1 97 ? -5.890 -19.908 5.265 1.00 72.25 97 VAL A CA 1
ATOM 812 C C . VAL A 1 97 ? -5.638 -19.282 3.890 1.00 72.25 97 VAL A C 1
ATOM 814 O O . VAL A 1 97 ? -5.736 -19.977 2.886 1.00 72.25 97 VAL A O 1
ATOM 817 N N . LEU A 1 98 ? -5.278 -17.995 3.823 1.00 68.81 98 LEU A N 1
ATOM 818 C CA . LEU A 1 98 ? -4.978 -17.313 2.560 1.00 68.81 98 LEU A CA 1
ATOM 819 C C . LEU A 1 98 ? -3.493 -17.409 2.182 1.00 68.81 98 LEU A C 1
ATOM 821 O O . LEU A 1 98 ? -3.155 -17.582 1.012 1.00 68.81 98 LEU A O 1
ATOM 825 N N . ILE A 1 99 ? -2.600 -17.301 3.170 1.00 68.31 99 ILE A N 1
ATOM 826 C CA . ILE A 1 99 ? -1.149 -17.311 2.942 1.00 68.31 99 ILE A CA 1
ATOM 827 C C . ILE A 1 99 ? -0.660 -18.705 2.536 1.00 68.31 99 ILE A C 1
ATOM 829 O O . ILE A 1 99 ? 0.124 -18.828 1.599 1.00 68.31 99 ILE A O 1
ATOM 833 N N . LEU A 1 100 ? -1.135 -19.756 3.204 1.00 69.25 100 LEU A N 1
ATOM 834 C CA . LEU A 1 100 ? -0.647 -21.125 3.018 1.00 69.25 100 LEU A CA 1
ATOM 835 C C . LEU A 1 100 ? -0.852 -21.657 1.582 1.00 69.25 100 LEU A C 1
ATOM 837 O O . LEU A 1 100 ? 0.138 -22.077 0.980 1.00 69.25 100 LEU A O 1
ATOM 841 N N . PRO A 1 101 ? -2.047 -21.560 0.957 1.00 69.12 101 PRO A N 1
ATOM 842 C CA . PRO A 1 101 ? -2.212 -21.937 -0.446 1.00 69.12 101 PRO A CA 1
ATOM 843 C C . PRO A 1 101 ? -1.462 -20.996 -1.392 1.00 69.12 101 PRO A C 1
ATOM 845 O O . PRO A 1 101 ? -0.969 -21.447 -2.420 1.00 69.12 101 PRO A O 1
ATOM 848 N N . SER A 1 102 ? -1.314 -19.711 -1.053 1.00 67.88 102 SER A N 1
ATOM 849 C CA . SER A 1 102 ? -0.561 -18.781 -1.898 1.00 67.88 102 SER A CA 1
ATOM 850 C C . SER A 1 102 ? 0.936 -19.092 -1.929 1.00 67.88 102 SER A C 1
ATOM 852 O O . SER A 1 102 ? 1.560 -18.924 -2.975 1.00 67.88 102 SER A O 1
ATOM 854 N N . ILE A 1 103 ? 1.518 -19.528 -0.809 1.00 67.56 103 ILE A N 1
ATOM 855 C CA . ILE A 1 103 ? 2.915 -19.975 -0.752 1.00 67.56 103 ILE A CA 1
ATOM 856 C C . ILE A 1 103 ? 3.067 -21.280 -1.528 1.00 67.56 103 ILE A C 1
ATOM 858 O O . ILE A 1 103 ? 3.984 -21.398 -2.336 1.00 67.56 103 ILE A O 1
ATOM 862 N N . LEU A 1 104 ? 2.149 -22.229 -1.329 1.00 70.31 104 LEU A N 1
ATOM 863 C CA . LEU A 1 104 ? 2.191 -23.525 -2.003 1.00 70.31 104 LEU A CA 1
ATOM 864 C C . LEU A 1 104 ? 2.105 -23.372 -3.529 1.00 70.31 104 LEU A C 1
ATOM 866 O O . LEU A 1 104 ? 2.874 -23.988 -4.261 1.00 70.31 104 LEU A O 1
ATOM 870 N N . LEU A 1 105 ? 1.209 -22.501 -4.001 1.00 63.44 105 LEU A N 1
ATOM 871 C CA . LEU A 1 105 ? 1.012 -22.230 -5.422 1.00 63.44 105 LEU A CA 1
ATOM 872 C C . LEU A 1 105 ? 2.164 -21.414 -6.019 1.00 63.44 105 LEU A C 1
ATOM 874 O O . LEU A 1 105 ? 2.561 -21.677 -7.149 1.00 63.44 105 LEU A O 1
ATOM 878 N N . SER A 1 106 ? 2.741 -20.477 -5.253 1.00 63.31 106 SER A N 1
ATOM 879 C CA . SER A 1 106 ? 3.985 -19.803 -5.645 1.00 63.31 106 SER A CA 1
ATOM 880 C C . SER A 1 106 ? 5.096 -20.836 -5.838 1.00 63.31 106 SER A C 1
ATOM 882 O O . SER A 1 106 ? 5.730 -20.862 -6.884 1.00 63.31 106 SER A O 1
ATOM 884 N N . LEU A 1 107 ? 5.277 -21.766 -4.898 1.00 61.34 107 LEU A N 1
ATOM 885 C CA . LEU A 1 107 ? 6.309 -22.800 -4.993 1.00 61.34 107 LEU A CA 1
ATOM 886 C C . LEU A 1 107 ? 6.105 -23.745 -6.194 1.00 61.34 107 LEU A C 1
ATOM 888 O O . LEU A 1 107 ? 7.080 -24.108 -6.844 1.00 61.34 107 LEU A O 1
ATOM 892 N N . LEU A 1 108 ? 4.856 -24.111 -6.507 1.00 63.91 108 LEU A N 1
ATOM 893 C CA . LEU A 1 108 ? 4.520 -25.000 -7.629 1.00 63.91 108 LEU A CA 1
ATOM 894 C C . LEU A 1 108 ? 4.638 -24.331 -9.011 1.00 63.91 108 LEU A C 1
ATOM 896 O O . LEU A 1 108 ? 4.868 -25.024 -9.997 1.00 63.91 108 LEU A O 1
ATOM 900 N N . ALA A 1 109 ? 4.450 -23.010 -9.093 1.00 58.22 109 ALA A N 1
ATOM 901 C CA . ALA A 1 109 ? 4.376 -22.256 -10.349 1.00 58.22 109 ALA A CA 1
ATOM 902 C C . ALA A 1 109 ? 5.609 -21.367 -10.622 1.00 58.22 109 ALA A C 1
ATOM 904 O O . ALA A 1 109 ? 5.513 -20.403 -11.385 1.00 58.22 109 ALA A O 1
ATOM 905 N N . ASN A 1 110 ? 6.762 -21.645 -10.001 1.00 57.09 110 ASN A N 1
ATOM 906 C CA . ASN A 1 110 ? 8.019 -20.956 -10.318 1.00 57.09 110 ASN A CA 1
ATOM 907 C C . ASN A 1 110 ? 8.807 -21.696 -11.411 1.00 57.09 110 ASN A C 1
ATOM 909 O O . ASN A 1 110 ? 8.977 -22.911 -11.352 1.00 57.09 110 ASN A O 1
ATOM 913 N N . TYR A 1 111 ? 9.314 -20.940 -12.390 1.00 51.38 111 TYR A N 1
ATOM 914 C CA . TYR A 1 111 ? 10.158 -21.441 -13.483 1.00 51.38 111 TYR A CA 1
ATOM 915 C C . TYR A 1 111 ? 11.638 -21.553 -13.050 1.00 51.38 111 TYR A C 1
ATOM 917 O O . TYR A 1 111 ? 12.357 -22.414 -13.554 1.00 51.38 111 TYR A O 1
ATOM 925 N N . ALA A 1 112 ? 12.083 -20.753 -12.065 1.00 46.50 112 ALA A N 1
ATOM 926 C CA . ALA A 1 112 ? 13.398 -20.860 -11.424 1.00 46.50 112 ALA A CA 1
ATOM 927 C C . ALA A 1 112 ? 13.365 -20.469 -9.926 1.00 46.50 112 ALA A C 1
ATOM 929 O O . ALA A 1 112 ? 12.683 -19.528 -9.523 1.00 46.50 112 ALA A O 1
ATOM 930 N N . PHE A 1 113 ? 14.150 -21.152 -9.079 1.00 49.16 113 PHE A N 1
ATOM 931 C CA . PHE A 1 113 ? 14.266 -20.890 -7.630 1.00 49.16 113 PHE A CA 1
ATOM 932 C C . PHE A 1 113 ? 15.125 -19.652 -7.315 1.00 49.16 113 PHE A C 1
ATOM 934 O O . PHE A 1 113 ? 16.139 -19.729 -6.623 1.00 49.16 113 PHE A O 1
ATOM 941 N N . THR A 1 114 ? 14.721 -18.486 -7.810 1.00 49.19 114 THR A N 1
ATOM 942 C CA . THR A 1 114 ? 15.350 -17.214 -7.433 1.00 49.19 114 THR A CA 1
ATOM 943 C C . THR A 1 114 ? 14.389 -16.450 -6.528 1.00 49.19 114 THR A C 1
ATOM 945 O O . THR A 1 114 ? 13.231 -16.256 -6.888 1.00 49.19 114 THR A O 1
ATOM 948 N N . ALA A 1 115 ? 14.849 -15.984 -5.360 1.00 48.44 115 ALA A N 1
ATOM 949 C CA . ALA A 1 115 ? 14.015 -15.282 -4.365 1.00 48.44 115 ALA A CA 1
ATOM 950 C C . ALA A 1 115 ? 13.235 -14.078 -4.944 1.00 48.44 115 ALA A C 1
ATOM 952 O O . ALA A 1 115 ? 12.178 -13.701 -4.440 1.00 48.44 115 ALA A O 1
ATOM 953 N N . ILE A 1 116 ? 13.740 -13.510 -6.040 1.00 50.19 116 ILE A N 1
ATOM 954 C CA . ILE A 1 116 ? 13.132 -12.404 -6.780 1.00 50.19 116 ILE A CA 1
ATOM 955 C C . ILE A 1 116 ? 11.914 -12.874 -7.597 1.00 50.19 116 ILE A C 1
ATOM 957 O O . ILE A 1 116 ? 10.910 -12.167 -7.614 1.00 50.19 116 ILE A O 1
ATOM 961 N N . GLU A 1 117 ? 11.949 -14.065 -8.211 1.00 47.09 117 GLU A N 1
ATOM 962 C CA . GLU A 1 117 ? 10.809 -14.624 -8.963 1.00 47.09 117 GLU A CA 1
ATOM 963 C C . GLU A 1 117 ? 9.698 -15.115 -8.034 1.00 47.09 117 GLU A C 1
ATOM 965 O O . GLU A 1 117 ? 8.526 -14.842 -8.285 1.00 47.09 117 GLU A O 1
ATOM 970 N N . VAL A 1 118 ? 10.052 -15.709 -6.891 1.00 49.97 118 VAL A N 1
ATOM 971 C CA . VAL A 1 118 ? 9.077 -16.130 -5.870 1.00 49.97 118 VAL A CA 1
ATOM 972 C C . VAL A 1 118 ? 8.293 -14.929 -5.320 1.00 49.97 118 VAL A C 1
ATOM 974 O O . VAL A 1 118 ? 7.073 -15.001 -5.150 1.00 49.97 118 VAL A O 1
ATOM 977 N N . SER A 1 119 ? 8.965 -13.795 -5.094 1.00 47.09 119 SER A N 1
ATOM 978 C CA . SER A 1 119 ? 8.319 -12.547 -4.656 1.00 47.09 119 SER A CA 1
ATOM 979 C C . SER A 1 119 ? 7.443 -11.920 -5.753 1.00 47.09 119 SER A C 1
ATOM 981 O O . SER A 1 119 ? 6.435 -11.281 -5.447 1.00 47.09 119 SER A O 1
ATOM 983 N N . LEU A 1 120 ? 7.790 -12.127 -7.031 1.00 46.44 120 LEU A N 1
ATOM 984 C CA . LEU A 1 120 ? 7.058 -11.599 -8.190 1.00 46.44 120 LEU A CA 1
ATOM 985 C C . LEU A 1 120 ? 5.831 -12.448 -8.569 1.00 46.44 120 LEU A C 1
ATOM 987 O O . LEU A 1 120 ? 4.803 -11.893 -8.959 1.00 46.44 120 LEU A O 1
ATOM 991 N N . SER A 1 121 ? 5.947 -13.774 -8.449 1.00 43.38 121 SER A N 1
ATOM 992 C CA . SER A 1 121 ? 4.938 -14.766 -8.849 1.00 43.38 121 SER A CA 1
ATOM 993 C C . SER A 1 121 ? 3.910 -15.054 -7.751 1.00 43.38 121 SER A C 1
ATOM 995 O O . SER A 1 121 ? 2.887 -15.679 -8.009 1.00 43.38 121 SER A O 1
ATOM 997 N N . SER A 1 122 ? 4.142 -14.563 -6.527 1.00 45.44 122 SER A N 1
ATOM 998 C CA . SER A 1 122 ? 3.255 -14.757 -5.378 1.00 45.44 122 SER A CA 1
ATOM 999 C C . SER A 1 122 ? 1.798 -14.362 -5.707 1.00 45.44 122 SER A C 1
ATOM 1001 O O . SER A 1 122 ? 1.483 -13.166 -5.776 1.00 45.44 122 SER A O 1
ATOM 1003 N N . PRO A 1 123 ? 0.866 -15.331 -5.851 1.00 50.50 123 PRO A N 1
ATOM 1004 C CA . PRO A 1 123 ? -0.537 -15.093 -6.207 1.00 50.50 123 PRO A CA 1
ATOM 1005 C C . PRO A 1 123 ? -1.361 -14.528 -5.033 1.00 50.50 123 PRO A C 1
ATOM 1007 O O . PRO A 1 123 ? -2.588 -14.619 -4.996 1.00 50.50 123 PRO A O 1
ATOM 1010 N N . VAL A 1 124 ? -0.704 -13.875 -4.071 1.00 49.75 124 VAL A N 1
ATOM 1011 C CA . VAL A 1 124 ? -1.350 -13.236 -2.919 1.00 49.75 124 VAL A CA 1
ATOM 1012 C C . VAL A 1 124 ? -2.284 -12.111 -3.400 1.00 49.75 124 VAL A C 1
ATOM 1014 O O . VAL A 1 124 ? -3.324 -11.854 -2.799 1.00 49.75 124 VAL A O 1
ATOM 1017 N N . GLY A 1 125 ? -1.964 -11.480 -4.538 1.00 44.41 125 GLY A N 1
ATOM 1018 C CA . GLY A 1 125 ? -2.808 -10.455 -5.158 1.00 44.41 125 GLY A CA 1
ATOM 1019 C C . GLY A 1 125 ? -4.091 -10.987 -5.815 1.00 44.41 125 GLY A C 1
ATOM 1020 O O . GLY A 1 125 ? -5.102 -10.287 -5.793 1.00 44.41 125 GLY A O 1
ATOM 1021 N N . SER A 1 126 ? -4.085 -12.203 -6.375 1.00 41.31 126 SER A N 1
ATOM 1022 C CA . SER A 1 126 ? -5.273 -12.813 -7.000 1.00 41.31 126 SER A CA 1
ATOM 1023 C C . SER A 1 126 ? -6.187 -13.484 -5.972 1.00 41.31 126 SER A C 1
ATOM 1025 O O . SER A 1 126 ? -7.407 -13.388 -6.096 1.00 41.31 126 SER A O 1
ATOM 1027 N N . ALA A 1 127 ? -5.627 -14.054 -4.899 1.00 42.59 127 ALA A N 1
ATOM 1028 C CA . ALA A 1 127 ? -6.401 -14.591 -3.774 1.00 42.59 127 ALA A CA 1
ATOM 1029 C C . ALA A 1 127 ? -7.236 -13.513 -3.048 1.00 42.59 127 ALA A C 1
ATOM 1031 O O . ALA A 1 127 ? -8.285 -13.801 -2.471 1.00 42.59 127 ALA A O 1
ATOM 1032 N N . PHE A 1 128 ? -6.809 -12.249 -3.114 1.00 43.72 128 PHE A N 1
ATOM 1033 C CA . PHE A 1 128 ? -7.488 -11.141 -2.448 1.00 43.72 128 PHE A CA 1
ATOM 1034 C C . PHE A 1 128 ? -8.802 -10.719 -3.133 1.00 43.72 128 PHE A C 1
ATOM 1036 O O . PHE A 1 128 ? -9.751 -10.317 -2.456 1.00 43.72 128 PHE A O 1
ATOM 1043 N N . PHE A 1 129 ? -8.906 -10.860 -4.461 1.00 39.50 129 PHE A N 1
ATOM 1044 C CA . PHE A 1 129 ? -10.146 -10.550 -5.189 1.00 39.50 129 PHE A CA 1
ATOM 1045 C C . PHE A 1 129 ? -11.303 -11.480 -4.775 1.00 39.50 129 PHE A C 1
ATOM 1047 O O . PHE A 1 129 ? -12.460 -11.071 -4.804 1.00 39.50 129 PHE A O 1
ATOM 1054 N N . TYR A 1 130 ? -10.988 -12.691 -4.297 1.00 35.88 130 TYR A N 1
ATOM 1055 C CA . TYR A 1 130 ? -11.971 -13.658 -3.804 1.00 35.88 130 TYR A CA 1
ATOM 1056 C C . TYR A 1 130 ? -12.559 -13.270 -2.435 1.00 35.88 130 TYR A C 1
ATOM 1058 O O . TYR A 1 130 ? -13.746 -13.470 -2.192 1.00 35.88 130 TYR A O 1
ATOM 1066 N N . SER A 1 131 ? -11.766 -12.647 -1.551 1.00 36.78 131 SER A N 1
ATOM 1067 C CA . SER A 1 131 ? -12.231 -12.255 -0.207 1.00 36.78 131 SER A CA 1
ATOM 1068 C C . SER A 1 131 ? -13.232 -11.091 -0.248 1.00 36.78 131 SER A C 1
ATOM 1070 O O . SER A 1 131 ? -14.180 -11.049 0.532 1.00 36.78 131 SER A O 1
ATOM 1072 N N . ARG A 1 132 ? -13.101 -10.184 -1.228 1.00 40.50 132 ARG A N 1
ATOM 1073 C CA . ARG A 1 132 ? -14.046 -9.071 -1.429 1.00 40.50 132 ARG A CA 1
ATOM 1074 C C . ARG A 1 132 ? -15.400 -9.499 -2.013 1.00 40.50 132 ARG A C 1
ATOM 1076 O O . ARG A 1 132 ? -16.310 -8.687 -2.037 1.00 40.50 132 ARG A O 1
ATOM 1083 N N . CYS A 1 133 ? -15.525 -10.734 -2.506 1.00 32.22 133 CYS A N 1
ATOM 1084 C CA . CYS A 1 133 ? -16.785 -11.278 -3.029 1.00 32.22 133 CYS A CA 1
ATOM 1085 C C . CYS A 1 133 ? -17.638 -11.938 -1.926 1.00 32.22 133 CYS A C 1
ATOM 1087 O O . CYS A 1 133 ? -18.769 -12.341 -2.173 1.00 32.22 133 CYS A O 1
ATOM 1089 N N . LYS A 1 134 ? -17.097 -12.046 -0.703 1.00 29.28 134 LYS A N 1
AT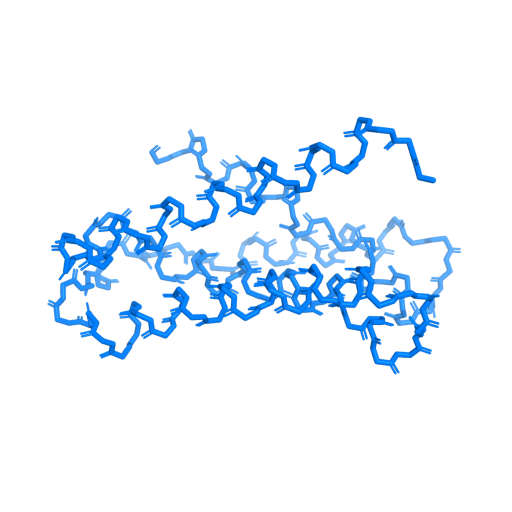OM 1090 C CA . LYS A 1 134 ? -17.764 -12.653 0.457 1.00 29.28 134 LYS A CA 1
ATOM 1091 C C . LYS A 1 134 ? -18.150 -11.656 1.560 1.00 29.28 134 LYS A C 1
ATOM 1093 O O . LYS A 1 134 ? -18.632 -12.100 2.599 1.00 29.28 134 LYS A O 1
ATOM 1098 N N . GLN A 1 135 ? -17.922 -10.358 1.346 1.00 33.91 135 GLN A N 1
ATOM 1099 C CA . GLN A 1 135 ? -18.315 -9.267 2.245 1.00 33.91 135 GLN A CA 1
ATOM 1100 C C . GLN A 1 135 ? -19.363 -8.378 1.590 1.00 33.91 135 GLN A C 1
ATOM 1102 O O . GLN A 1 135 ? -19.172 -8.050 0.398 1.00 33.91 135 GLN A O 1
#

Foldseek 3Di:
DDPVVVVVLVVVLVVLVVVVVVCVVVVAPAPPQLLLLVLQLLLLCLQCVCLVVDDDDPVVNVSSVSSNVSSVVVNCSCVPRHVVRDDVPVNPDDVCVLQVVQLVVLVVPDPDPDSSSSSNSRCSVVSSVVVVVVD

Sequence (135 aa):
MNVFRILADVFHLLAIFILLKKIWKTRSCAGLSGKSQILFALVFLTRYLDLFLRFISLYNFIMKLFFISSSCLTVYFIYKKFKATYDSNHDTFNIFVLILPSILLSLLANYAFTAIEVSLSSPVGSAFFYSRCKQ